Protein AF-A0A564Q487-F1 (afdb_monomer_lite)

pLDDT: mean 89.65, std 7.27, range [44.91, 96.0]

Secondary structure (DSSP, 8-state):
-------EEEET--SHHHHHHHHHHHHTTT--EEEEE---HHHHHHHHHT--HHHH-TTSHHHHHHHHHHHHHHHH--

Sequence (78 aa):
MGIKDVFAVGNKISHNEEEKFIEKGLSDVEIPLLGKIPFDQNLMKSDMEGESLLDAYPNSDIIKAIDEVRERLINYCR

Structure (mmCIF, N/CA/C/O backbone):
data_AF-A0A564Q487-F1
#
_entry.id   AF-A0A564Q487-F1
#
loop_
_atom_site.group_PDB
_atom_site.id
_atom_site.type_symbol
_atom_site.label_atom_id
_atom_site.label_alt_id
_atom_site.label_comp_id
_atom_site.label_asym_id
_atom_site.label_entity_id
_atom_site.label_seq_id
_atom_site.pdbx_PDB_ins_code
_atom_site.Cartn_x
_atom_site.Cartn_y
_atom_site.Cartn_z
_atom_site.occupancy
_atom_site.B_iso_or_equiv
_atom_site.auth_seq_id
_atom_site.auth_comp_id
_atom_site.auth_asym_id
_atom_site.auth_atom_id
_atom_site.pdbx_PDB_model_num
ATOM 1 N N . MET A 1 1 ? -29.648 -1.357 4.807 1.00 44.91 1 MET A N 1
ATOM 2 C CA . MET A 1 1 ? -28.437 -2.201 4.892 1.00 44.91 1 MET A CA 1
ATOM 3 C C . MET A 1 1 ? -27.302 -1.375 4.318 1.00 44.91 1 MET A C 1
ATOM 5 O O . MET A 1 1 ? -27.429 -0.954 3.178 1.00 44.91 1 MET A O 1
ATOM 9 N N . GLY A 1 2 ? -26.325 -1.001 5.144 1.00 81.12 2 GLY A N 1
ATOM 10 C CA . GLY A 1 2 ? -25.269 -0.044 4.791 1.00 81.12 2 GLY A CA 1
ATOM 11 C C . GLY A 1 2 ? -23.908 -0.706 4.580 1.00 81.12 2 GLY A C 1
ATOM 12 O O . GLY A 1 2 ? -23.785 -1.926 4.703 1.00 81.12 2 GLY A O 1
ATOM 13 N N . ILE A 1 3 ? -22.903 0.116 4.277 1.00 81.25 3 ILE A N 1
ATOM 14 C CA . ILE A 1 3 ? -21.488 -0.274 4.250 1.00 81.25 3 ILE A CA 1
ATOM 15 C C . ILE A 1 3 ? -21.073 -0.630 5.681 1.00 81.25 3 ILE A C 1
ATOM 17 O O . ILE A 1 3 ? -21.348 0.141 6.599 1.00 81.25 3 ILE A O 1
ATOM 21 N N . LYS A 1 4 ? -20.482 -1.814 5.868 1.00 82.00 4 LYS A N 1
ATOM 22 C CA . LYS A 1 4 ? -20.079 -2.313 7.191 1.00 82.00 4 LYS A CA 1
ATOM 23 C C . LYS A 1 4 ? -18.649 -1.929 7.543 1.00 82.00 4 LYS A C 1
ATOM 25 O O . LYS A 1 4 ? -18.416 -1.481 8.656 1.00 82.00 4 LYS A O 1
ATOM 30 N N . ASP A 1 5 ? -17.747 -2.043 6.575 1.00 87.75 5 ASP A N 1
ATOM 31 C CA . ASP A 1 5 ? -16.317 -1.872 6.789 1.00 87.75 5 ASP A CA 1
ATOM 32 C C . ASP A 1 5 ? -15.749 -0.934 5.721 1.00 87.75 5 ASP A C 1
ATOM 34 O O . ASP A 1 5 ? -15.985 -1.117 4.523 1.00 87.75 5 ASP A O 1
ATOM 38 N N . VAL A 1 6 ? -15.025 0.095 6.165 1.00 90.94 6 VAL A N 1
ATOM 39 C CA . VAL A 1 6 ? -14.339 1.067 5.307 1.00 90.94 6 VAL A CA 1
ATOM 40 C C . VAL A 1 6 ? -12.880 1.111 5.723 1.00 90.94 6 VAL A C 1
ATOM 42 O O . VAL A 1 6 ? -12.567 1.251 6.901 1.00 90.94 6 VAL A O 1
ATOM 45 N N . PHE A 1 7 ? -11.995 1.020 4.738 1.00 93.31 7 PHE A N 1
ATOM 46 C CA . PHE A 1 7 ? -10.554 1.033 4.931 1.00 93.31 7 PHE A CA 1
ATOM 47 C C . PHE A 1 7 ? -9.908 2.025 3.972 1.00 93.31 7 PHE A C 1
ATOM 49 O O . PHE A 1 7 ? -10.398 2.234 2.859 1.00 93.31 7 PHE A O 1
ATOM 56 N N . ALA A 1 8 ? -8.777 2.590 4.379 1.00 94.31 8 ALA A N 1
ATOM 57 C CA . ALA A 1 8 ? -7.957 3.442 3.534 1.00 94.31 8 ALA A CA 1
ATOM 58 C C . ALA A 1 8 ? -6.700 2.709 3.049 1.00 94.31 8 ALA A C 1
ATOM 60 O O . ALA A 1 8 ? -6.094 1.920 3.776 1.00 94.31 8 ALA A O 1
ATOM 61 N N . VAL A 1 9 ? -6.278 3.024 1.823 1.00 94.94 9 VAL A N 1
ATOM 62 C CA . VAL A 1 9 ? -4.963 2.670 1.277 1.00 94.94 9 VAL A CA 1
ATOM 63 C C . VAL A 1 9 ? -4.305 3.960 0.810 1.00 94.94 9 VAL A C 1
ATOM 65 O O . VAL A 1 9 ? -4.842 4.673 -0.038 1.00 94.94 9 VAL A O 1
ATOM 68 N N . GLY A 1 10 ? -3.151 4.277 1.385 1.00 92.62 10 GLY A N 1
ATOM 69 C CA . GLY A 1 10 ? -2.400 5.483 1.066 1.00 92.62 10 GLY A CA 1
ATOM 70 C C . GLY A 1 10 ? -1.598 5.304 -0.218 1.00 92.62 10 GLY A C 1
ATOM 71 O O . GLY A 1 10 ? -0.539 4.687 -0.197 1.00 92.62 10 GLY A O 1
ATOM 72 N N . ASN A 1 11 ? -2.086 5.820 -1.342 1.00 91.94 11 ASN A N 1
ATOM 73 C CA . ASN A 1 11 ? -1.401 5.687 -2.629 1.00 91.94 11 ASN A CA 1
ATOM 74 C C . ASN A 1 11 ? -0.388 6.824 -2.869 1.00 91.94 11 ASN A C 1
ATOM 76 O O . ASN A 1 11 ? -0.682 7.977 -2.559 1.00 91.94 11 ASN A O 1
ATOM 80 N N . LYS A 1 12 ? 0.752 6.507 -3.499 1.00 88.19 12 LYS A N 1
ATOM 81 C CA . LYS A 1 12 ? 1.844 7.429 -3.871 1.00 88.19 12 LYS A CA 1
ATOM 82 C C . LYS A 1 12 ? 2.487 8.171 -2.690 1.00 88.19 12 LYS A C 1
ATOM 84 O O . LYS A 1 12 ? 2.906 9.311 -2.855 1.00 88.19 12 LYS A O 1
ATOM 89 N N . ILE A 1 13 ? 2.576 7.536 -1.521 1.00 84.81 13 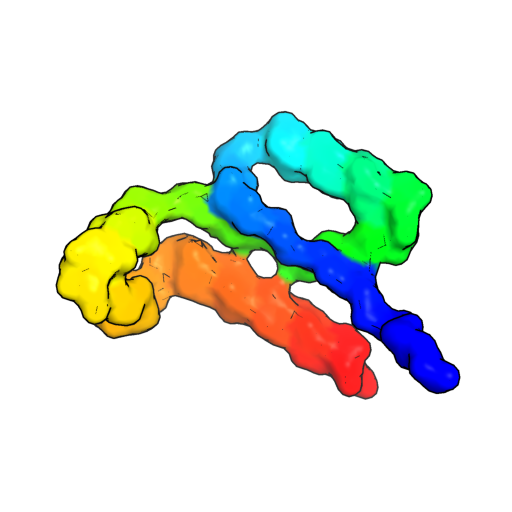ILE A N 1
ATOM 90 C CA . ILE A 1 13 ? 3.182 8.145 -0.326 1.00 84.81 13 ILE A CA 1
ATOM 91 C C . ILE A 1 13 ? 4.675 7.835 -0.303 1.00 84.81 13 ILE A C 1
ATOM 93 O O . ILE A 1 13 ? 5.063 6.682 -0.108 1.00 84.81 13 ILE A O 1
ATOM 97 N N . SER A 1 14 ? 5.506 8.862 -0.452 1.00 79.62 14 SER A N 1
ATOM 98 C CA . SER A 1 14 ? 6.969 8.698 -0.478 1.00 79.62 14 SER A CA 1
ATOM 99 C C . SER A 1 14 ? 7.689 9.415 0.659 1.00 79.62 14 SER A C 1
ATOM 101 O O . SER A 1 14 ? 8.872 9.160 0.882 1.00 79.62 14 SER A O 1
ATOM 103 N N . HIS A 1 15 ? 6.993 10.282 1.398 1.00 85.06 15 HIS A N 1
ATOM 104 C CA . HIS A 1 15 ? 7.588 11.078 2.468 1.00 85.06 15 HIS A CA 1
ATOM 105 C C . HIS A 1 15 ? 6.824 10.916 3.783 1.00 85.06 15 HIS A C 1
ATOM 107 O O . HIS A 1 15 ? 5.596 10.869 3.816 1.00 85.06 15 HIS A O 1
ATOM 113 N N . ASN A 1 16 ? 7.561 10.917 4.897 1.00 83.81 16 ASN A N 1
ATOM 114 C CA . ASN A 1 16 ? 6.986 10.792 6.242 1.00 83.81 16 ASN A CA 1
ATOM 115 C C . ASN A 1 16 ? 5.989 11.917 6.588 1.00 83.81 16 ASN A C 1
ATOM 117 O O . ASN A 1 16 ? 5.151 11.748 7.469 1.00 83.81 16 ASN A O 1
ATOM 121 N N . GLU A 1 17 ? 6.090 13.085 5.948 1.00 87.94 17 GLU A N 1
ATOM 122 C CA . GLU A 1 17 ? 5.152 14.196 6.167 1.00 87.94 17 GLU A CA 1
ATOM 123 C C . GLU A 1 17 ? 3.778 13.921 5.545 1.00 87.94 17 GLU A C 1
ATOM 125 O O . GLU A 1 17 ? 2.757 14.168 6.187 1.00 87.94 17 GLU A O 1
ATOM 130 N N . GLU A 1 18 ? 3.754 13.349 4.338 1.00 86.88 18 GLU A N 1
ATOM 131 C CA . GLU A 1 18 ? 2.530 12.918 3.650 1.00 86.88 18 GLU A CA 1
ATOM 132 C C . G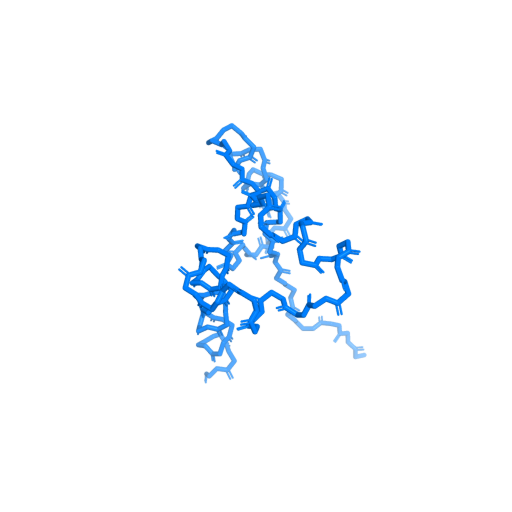LU A 1 18 ? 1.826 11.817 4.451 1.00 86.88 18 GLU A C 1
ATOM 134 O O . GLU A 1 18 ? 0.612 11.865 4.644 1.00 86.88 18 GLU A O 1
ATOM 139 N N . GLU A 1 19 ? 2.601 10.865 4.977 1.00 86.44 19 GLU A N 1
ATOM 140 C CA . GLU A 1 19 ? 2.093 9.794 5.835 1.00 86.44 19 GLU A CA 1
ATOM 141 C C . GLU A 1 19 ? 1.402 10.356 7.079 1.00 86.44 19 GLU A C 1
ATOM 143 O O . GLU A 1 19 ? 0.224 10.086 7.299 1.00 86.44 19 GLU A O 1
ATOM 148 N N . LYS A 1 20 ? 2.082 11.224 7.836 1.00 89.69 20 LYS A N 1
ATOM 149 C CA . LYS A 1 20 ? 1.510 11.847 9.040 1.00 89.69 20 LYS A CA 1
ATOM 150 C C . LYS A 1 20 ? 0.258 12.666 8.744 1.00 89.69 20 LYS A C 1
ATOM 152 O O . LYS A 1 20 ? -0.664 12.699 9.558 1.00 89.69 20 LYS A O 1
ATOM 157 N N . PHE A 1 21 ? 0.229 13.357 7.605 1.00 91.25 21 PHE A N 1
ATOM 158 C CA . PHE A 1 21 ? -0.937 14.129 7.184 1.00 91.25 21 PHE A CA 1
ATOM 159 C C . PHE A 1 21 ? -2.150 13.220 6.946 1.00 91.25 21 PHE A C 1
ATOM 161 O O . PHE A 1 21 ? -3.244 13.515 7.431 1.00 91.25 21 PHE A O 1
ATOM 168 N N . ILE A 1 22 ? -1.945 12.095 6.258 1.00 91.25 22 ILE A N 1
ATOM 169 C CA . ILE A 1 22 ? -2.999 11.123 5.955 1.00 91.25 22 ILE A CA 1
ATOM 170 C C . ILE A 1 22 ? -3.447 10.385 7.220 1.00 91.25 22 ILE A C 1
ATOM 172 O O . ILE A 1 22 ? -4.646 10.300 7.471 1.00 91.25 22 ILE A O 1
ATOM 176 N N . GLU A 1 23 ? -2.517 9.915 8.054 1.00 89.69 23 GLU A N 1
ATOM 177 C CA . GLU A 1 23 ? -2.833 9.249 9.325 1.00 89.69 23 GLU A CA 1
ATOM 178 C C . GLU A 1 23 ? -3.677 10.137 10.241 1.00 89.69 23 GLU A C 1
ATOM 180 O O . GLU A 1 23 ? -4.656 9.674 10.831 1.00 89.69 23 GLU A O 1
ATOM 185 N N . LYS A 1 24 ? -3.342 11.430 10.320 1.00 91.62 24 LYS A N 1
ATOM 186 C CA . LYS A 1 24 ? -4.124 12.397 11.091 1.00 91.62 24 LYS A CA 1
ATOM 187 C C . LYS A 1 24 ? -5.545 12.529 10.542 1.00 91.62 24 LYS A C 1
ATOM 189 O O . LYS A 1 24 ? -6.496 12.401 11.304 1.00 91.62 24 LYS A O 1
ATOM 194 N N . GLY A 1 25 ? -5.692 12.734 9.231 1.00 91.94 25 GLY A N 1
ATOM 195 C CA . GLY A 1 25 ? -7.009 12.885 8.608 1.00 91.94 25 GLY A CA 1
ATOM 196 C C . GLY A 1 25 ? -7.890 11.638 8.731 1.00 91.94 25 GLY A C 1
ATOM 197 O O . GLY A 1 25 ? -9.099 11.760 8.887 1.00 91.94 25 GLY A O 1
ATOM 198 N N . LEU A 1 26 ? -7.292 10.444 8.698 1.00 92.56 26 LEU A N 1
ATOM 199 C CA . LEU A 1 26 ? -7.999 9.171 8.861 1.00 92.56 26 LEU A CA 1
ATOM 200 C C . LEU A 1 26 ? -8.400 8.890 10.313 1.00 92.56 26 LEU A C 1
ATOM 202 O O . LEU A 1 26 ? -9.472 8.335 10.552 1.00 92.56 26 LEU A O 1
ATOM 206 N N . SER A 1 27 ? -7.576 9.317 11.272 1.00 89.19 27 SER A N 1
ATOM 207 C CA . SER A 1 27 ? -7.882 9.203 12.703 1.00 89.19 27 SER A CA 1
ATOM 208 C C . SER A 1 27 ? -9.122 10.015 13.081 1.00 89.19 27 SER A C 1
ATOM 210 O O . SER A 1 27 ? -9.944 9.538 13.857 1.00 89.19 27 SER A O 1
ATOM 212 N N . ASP A 1 28 ? -9.302 11.198 12.483 1.00 91.12 28 ASP A N 1
ATOM 213 C CA . ASP A 1 28 ? -10.453 12.077 12.742 1.00 91.12 28 ASP A CA 1
ATOM 214 C C . ASP A 1 28 ? -11.798 11.467 12.293 1.00 91.12 28 ASP A C 1
ATOM 216 O O . ASP A 1 28 ? -12.857 11.891 12.758 1.00 91.12 28 ASP A O 1
ATOM 220 N N . VAL A 1 29 ? -11.769 10.477 11.394 1.00 90.94 29 VAL A N 1
ATOM 221 C CA . VAL A 1 29 ? -12.959 9.803 10.843 1.00 90.94 29 VAL A CA 1
ATOM 222 C C . VAL A 1 29 ? -13.022 8.312 11.184 1.00 90.94 29 VAL A C 1
ATOM 224 O O . VAL A 1 29 ? -13.851 7.598 10.626 1.00 90.94 29 VAL A O 1
ATOM 227 N N . GLU A 1 30 ? -12.155 7.844 12.088 1.00 90.69 30 GLU A N 1
ATOM 228 C CA . GLU A 1 30 ? -12.081 6.450 12.553 1.00 90.69 30 GLU A CA 1
ATOM 229 C C . GLU A 1 30 ? -11.894 5.416 11.422 1.00 90.69 30 GLU A C 1
ATOM 231 O O . GLU A 1 30 ? -12.303 4.260 11.544 1.00 90.69 30 GLU A O 1
ATOM 236 N N . ILE A 1 31 ? -11.250 5.805 10.312 1.00 92.38 31 ILE A N 1
ATOM 237 C CA . ILE A 1 31 ? -10.981 4.895 9.190 1.00 92.38 31 ILE A CA 1
ATOM 238 C C . ILE A 1 31 ? -9.573 4.297 9.338 1.00 92.38 31 ILE A C 1
ATOM 240 O O . ILE A 1 31 ? -8.586 5.032 9.285 1.00 92.38 31 ILE A O 1
ATOM 244 N N . PRO A 1 32 ? -9.428 2.967 9.460 1.00 91.38 32 PRO A N 1
ATOM 245 C CA . PRO A 1 32 ? -8.120 2.325 9.525 1.00 91.38 32 PRO A CA 1
ATOM 246 C C . PRO A 1 32 ? -7.360 2.414 8.192 1.00 91.38 32 PRO A C 1
ATOM 248 O O . PRO A 1 32 ? -7.891 2.110 7.119 1.00 91.38 32 PRO A O 1
ATOM 251 N N . LEU A 1 33 ? -6.076 2.773 8.271 1.00 92.44 33 LEU A N 1
ATOM 252 C CA . LEU A 1 33 ? -5.135 2.712 7.152 1.00 92.44 33 LEU A CA 1
ATOM 253 C C . LEU A 1 33 ? -4.558 1.294 7.038 1.00 92.44 33 LEU A C 1
ATOM 255 O O . LEU A 1 33 ? -3.801 0.853 7.902 1.00 92.44 33 LEU A O 1
ATOM 259 N N . LEU A 1 34 ? -4.884 0.576 5.961 1.00 93.75 34 LEU A N 1
ATOM 260 C CA . LEU A 1 34 ? -4.363 -0.775 5.730 1.00 93.75 34 LEU A CA 1
ATOM 261 C C . LEU A 1 34 ? -2.895 -0.767 5.3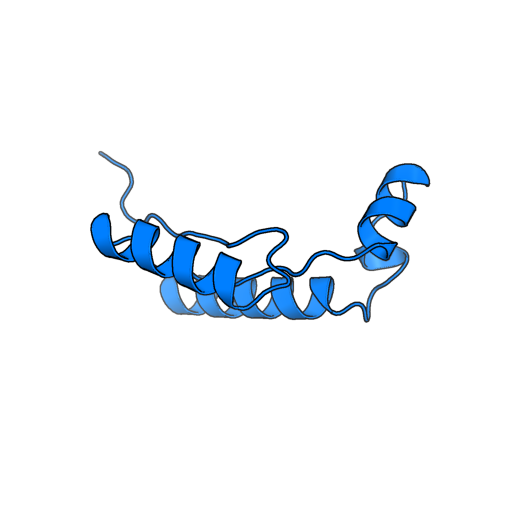28 1.00 93.75 34 LEU A C 1
ATOM 263 O O . LEU A 1 34 ? -2.166 -1.691 5.666 1.00 93.75 34 LEU A O 1
ATOM 267 N N . GLY A 1 35 ? -2.431 0.266 4.640 1.00 92.38 35 GLY A N 1
ATOM 268 C CA . GLY A 1 35 ? -1.035 0.383 4.250 1.00 92.38 35 GLY A CA 1
ATOM 269 C C . GLY A 1 35 ? -0.820 1.497 3.245 1.00 92.38 35 GLY A C 1
ATOM 270 O O . GLY A 1 35 ? -1.748 2.235 2.900 1.00 92.38 35 GLY A O 1
ATOM 271 N N . LYS A 1 36 ? 0.426 1.604 2.789 1.00 92.56 36 LYS A N 1
ATOM 272 C CA . LYS A 1 36 ? 0.873 2.634 1.859 1.00 92.56 36 LYS A CA 1
ATOM 273 C C . LYS A 1 36 ? 1.559 2.012 0.656 1.00 92.56 36 LYS A C 1
ATOM 275 O O . LYS A 1 36 ? 2.306 1.052 0.800 1.00 92.56 36 LYS A O 1
ATOM 280 N N . ILE A 1 37 ? 1.309 2.589 -0.508 1.00 93.00 37 ILE A N 1
ATOM 281 C CA . ILE A 1 37 ? 1.956 2.231 -1.764 1.00 93.00 37 ILE A CA 1
ATOM 282 C C . ILE A 1 37 ? 2.857 3.412 -2.141 1.00 93.00 37 ILE A C 1
ATOM 284 O O . ILE A 1 37 ? 2.345 4.532 -2.263 1.00 93.00 37 ILE A O 1
ATOM 288 N N . PRO A 1 38 ? 4.178 3.210 -2.286 1.00 90.38 38 PRO A N 1
ATOM 289 C CA . PRO A 1 38 ? 5.095 4.293 -2.615 1.00 90.38 38 PRO A CA 1
ATOM 290 C C . PRO A 1 38 ? 4.905 4.778 -4.053 1.00 90.38 38 PRO A C 1
ATOM 292 O O . PRO A 1 38 ? 4.334 4.087 -4.899 1.00 90.38 38 PRO A O 1
ATOM 295 N N . PHE A 1 39 ? 5.412 5.973 -4.353 1.00 88.31 39 PHE A N 1
ATOM 296 C CA . PHE A 1 39 ? 5.600 6.377 -5.744 1.00 88.31 39 PHE A CA 1
ATOM 297 C C . PHE A 1 39 ? 6.708 5.533 -6.391 1.00 88.31 39 PHE A C 1
ATOM 299 O O . PHE A 1 39 ? 7.801 5.425 -5.837 1.00 88.31 39 PHE A O 1
ATOM 306 N N . ASP A 1 40 ? 6.453 5.001 -7.587 1.00 87.69 40 ASP A N 1
ATOM 307 C CA . ASP A 1 40 ? 7.433 4.243 -8.369 1.00 87.69 40 ASP A CA 1
ATOM 308 C C . ASP A 1 40 ? 7.402 4.694 -9.832 1.00 87.69 40 ASP A C 1
ATOM 310 O O . ASP A 1 40 ? 6.349 4.772 -10.470 1.00 87.69 40 ASP A O 1
ATOM 314 N N . GLN A 1 41 ? 8.580 4.987 -10.375 1.00 90.12 41 GLN A N 1
ATOM 315 C CA . GLN A 1 41 ? 8.732 5.360 -11.778 1.00 90.12 41 GLN A CA 1
ATOM 316 C C . GLN A 1 41 ? 8.511 4.176 -12.725 1.00 90.12 41 GLN A C 1
ATOM 318 O O . GLN A 1 41 ? 8.126 4.391 -13.871 1.00 90.12 41 GLN A O 1
ATOM 323 N N . ASN A 1 42 ? 8.747 2.946 -12.270 1.00 90.81 42 ASN A N 1
ATOM 324 C CA . ASN A 1 42 ? 8.550 1.737 -13.064 1.00 90.81 42 ASN A CA 1
ATOM 325 C C . ASN A 1 42 ? 7.070 1.495 -13.361 1.00 90.81 42 ASN A C 1
ATOM 327 O O . ASN A 1 42 ? 6.750 1.125 -14.483 1.00 90.81 42 ASN A O 1
ATOM 331 N N . LEU A 1 43 ? 6.174 1.814 -12.418 1.00 89.94 43 LEU A N 1
ATOM 332 C CA . LEU A 1 43 ? 4.727 1.813 -12.664 1.00 89.94 43 LEU A CA 1
ATOM 333 C C . LEU A 1 43 ? 4.348 2.796 -13.773 1.00 89.94 43 LEU A C 1
ATOM 335 O O . LEU A 1 43 ? 3.594 2.465 -14.679 1.00 89.94 43 LEU A O 1
ATOM 339 N N . MET A 1 44 ? 4.919 4.000 -13.741 1.00 89.50 44 MET A N 1
ATOM 340 C CA . MET A 1 44 ? 4.636 4.998 -14.770 1.00 89.50 44 MET A CA 1
ATOM 341 C C . MET A 1 44 ? 5.127 4.547 -16.154 1.00 89.50 44 MET A C 1
ATOM 343 O O . MET A 1 44 ? 4.465 4.811 -17.152 1.00 89.50 44 MET A O 1
ATOM 347 N N . LYS A 1 45 ? 6.274 3.861 -16.217 1.00 92.19 45 LYS A N 1
ATOM 348 C CA . LYS A 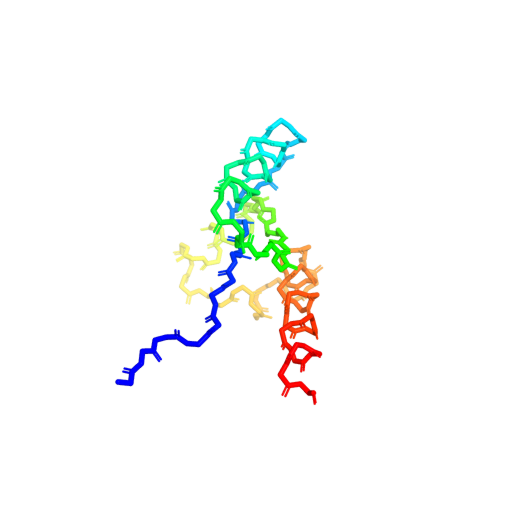1 45 ? 6.808 3.297 -17.464 1.00 92.19 45 LYS A CA 1
ATOM 349 C C . LYS A 1 45 ? 5.959 2.138 -17.977 1.00 92.19 45 LYS A C 1
ATOM 351 O O . LYS A 1 45 ? 5.590 2.166 -19.144 1.00 92.19 45 LYS A O 1
ATOM 356 N N . SER A 1 46 ? 5.603 1.182 -17.117 1.00 92.19 46 SER A N 1
ATOM 357 C CA . SER A 1 46 ? 4.778 0.035 -17.510 1.00 92.19 46 SER A CA 1
ATOM 358 C C . SER A 1 46 ? 3.411 0.488 -18.030 1.00 92.19 46 SER A C 1
ATOM 360 O O . SER A 1 46 ? 2.974 0.037 -19.085 1.00 92.19 46 SER A O 1
ATOM 362 N N . ASP A 1 47 ? 2.794 1.478 -17.370 1.00 89.62 47 ASP A N 1
ATOM 363 C CA . ASP A 1 47 ? 1.539 2.085 -17.827 1.00 89.62 47 ASP A CA 1
ATOM 364 C C . ASP A 1 47 ? 1.679 2.730 -19.220 1.00 89.62 47 ASP A C 1
ATOM 366 O O . ASP A 1 47 ? 0.773 2.621 -20.047 1.00 89.62 47 ASP A O 1
ATOM 370 N N . MET A 1 48 ? 2.809 3.394 -19.502 1.00 93.88 48 MET A N 1
ATOM 371 C CA . MET A 1 48 ? 3.088 3.988 -20.819 1.00 93.88 48 MET A CA 1
ATOM 372 C C . MET A 1 48 ? 3.324 2.938 -21.909 1.00 93.88 48 MET A C 1
ATOM 374 O O . MET A 1 48 ? 2.963 3.169 -23.063 1.00 93.88 48 MET A O 1
ATOM 378 N N . GLU A 1 49 ? 3.938 1.811 -21.558 1.00 94.81 49 GLU A N 1
ATOM 379 C CA . GLU A 1 49 ? 4.240 0.705 -22.473 1.00 94.81 49 GLU A CA 1
ATOM 380 C C . GLU A 1 49 ? 3.033 -0.226 -22.685 1.00 94.81 49 GLU A C 1
ATOM 382 O O . GLU A 1 49 ? 3.036 -1.050 -23.598 1.00 94.81 49 GLU A O 1
ATOM 387 N N . GLY A 1 50 ? 1.959 -0.049 -21.905 1.00 94.56 50 GLY A N 1
ATOM 388 C CA . GLY A 1 50 ? 0.778 -0.911 -21.944 1.00 94.56 50 GLY A CA 1
ATOM 389 C C . GLY A 1 50 ? 1.033 -2.291 -21.335 1.00 94.56 50 GLY A C 1
ATOM 390 O O . GLY A 1 50 ? 0.295 -3.235 -21.623 1.00 94.56 50 GLY A O 1
ATOM 391 N N . GLU A 1 51 ? 2.070 -2.408 -20.507 1.00 94.31 51 GLU A N 1
ATOM 392 C CA . GLU A 1 51 ? 2.465 -3.638 -19.834 1.00 94.31 51 GLU A CA 1
ATOM 393 C C . GLU A 1 51 ? 2.031 -3.614 -18.365 1.00 94.31 51 GLU A C 1
ATOM 395 O O . GLU A 1 51 ? 2.037 -2.584 -17.689 1.00 94.31 51 GLU A O 1
ATOM 400 N N . SER A 1 52 ? 1.648 -4.776 -17.843 1.00 91.94 52 SER A N 1
ATOM 401 C CA . SER A 1 52 ? 1.325 -4.920 -16.426 1.00 91.94 52 SER A CA 1
ATOM 402 C C . SER A 1 52 ? 2.586 -4.758 -15.579 1.00 91.94 52 SER A C 1
ATOM 404 O O . SER A 1 52 ? 3.597 -5.416 -15.831 1.00 91.94 52 SER A O 1
ATOM 406 N N . LEU A 1 53 ? 2.509 -3.965 -14.504 1.00 91.31 53 LEU A N 1
ATOM 407 C CA . LEU A 1 53 ? 3.598 -3.851 -13.526 1.00 91.31 53 LEU A CA 1
ATOM 408 C C . LEU A 1 53 ? 3.994 -5.220 -12.940 1.00 91.31 53 LEU A C 1
ATOM 410 O O . LEU A 1 53 ? 5.168 -5.446 -12.652 1.00 91.31 53 LEU A O 1
ATOM 414 N N . LEU A 1 54 ? 3.027 -6.133 -12.786 1.00 92.06 54 LEU A N 1
ATOM 415 C CA . LEU A 1 54 ? 3.266 -7.489 -12.281 1.00 92.06 54 LEU A CA 1
ATOM 416 C C . LEU A 1 54 ? 4.155 -8.308 -13.222 1.00 92.06 54 LEU A C 1
ATOM 418 O O . LEU A 1 54 ? 4.914 -9.149 -12.750 1.00 92.06 54 LEU A O 1
ATOM 422 N N . ASP A 1 55 ? 4.070 -8.047 -14.526 1.00 92.25 55 ASP A N 1
ATOM 423 C CA . ASP A 1 55 ? 4.828 -8.771 -15.545 1.00 92.25 55 ASP A CA 1
ATOM 424 C C . ASP A 1 55 ? 6.186 -8.098 -15.795 1.00 92.25 55 ASP A C 1
ATOM 426 O O . ASP A 1 55 ? 7.219 -8.767 -15.821 1.00 92.25 55 ASP A O 1
ATOM 430 N N . ALA A 1 56 ? 6.200 -6.766 -15.912 1.00 91.94 56 ALA A N 1
ATOM 431 C CA . ALA A 1 56 ? 7.400 -5.991 -16.222 1.00 91.94 56 ALA A CA 1
ATOM 432 C C . ALA A 1 56 ? 8.351 -5.832 -15.017 1.00 91.94 56 ALA A C 1
ATOM 434 O O . ALA A 1 56 ? 9.574 -5.860 -15.173 1.00 91.94 56 ALA 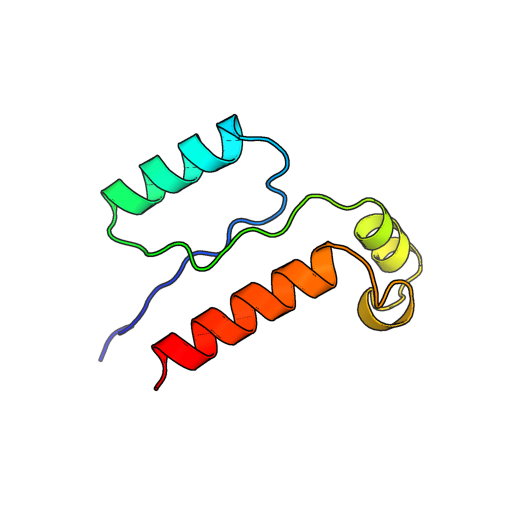A O 1
ATOM 435 N N . TYR A 1 57 ? 7.811 -5.687 -13.799 1.00 91.19 57 TYR A N 1
ATOM 436 C CA . TYR A 1 57 ? 8.591 -5.433 -12.580 1.00 91.19 57 TYR A CA 1
ATOM 437 C C . TYR A 1 57 ? 8.059 -6.214 -11.358 1.00 91.19 57 TYR A C 1
ATOM 439 O O . TYR A 1 57 ? 7.714 -5.611 -10.331 1.00 91.19 57 TYR A O 1
ATOM 447 N N . PRO A 1 58 ? 8.063 -7.562 -11.405 1.00 91.12 58 PRO A N 1
ATOM 448 C CA . PRO A 1 58 ? 7.471 -8.420 -10.369 1.00 91.12 58 PRO A CA 1
ATOM 449 C C . PRO A 1 58 ? 8.096 -8.249 -8.977 1.00 91.12 58 PRO A C 1
ATOM 451 O O . PRO A 1 58 ? 7.463 -8.548 -7.971 1.00 91.12 58 PRO A O 1
ATOM 454 N N . ASN A 1 59 ? 9.339 -7.765 -8.902 1.00 90.00 59 ASN A N 1
ATOM 455 C CA . ASN A 1 59 ? 10.078 -7.588 -7.647 1.00 90.00 59 ASN A CA 1
ATOM 456 C C . ASN A 1 59 ? 10.124 -6.128 -7.158 1.00 90.00 59 ASN A C 1
ATOM 458 O O . ASN A 1 59 ? 10.903 -5.820 -6.250 1.00 90.00 59 ASN A O 1
ATOM 462 N N . SER A 1 60 ? 9.349 -5.227 -7.775 1.00 90.75 60 SER A N 1
ATOM 463 C CA . SER A 1 60 ? 9.291 -3.820 -7.364 1.00 90.75 60 SER A CA 1
ATOM 464 C C . SER A 1 60 ? 8.717 -3.665 -5.955 1.00 90.75 60 SER A C 1
ATOM 466 O O . SER A 1 60 ? 7.963 -4.507 -5.458 1.00 90.75 60 SER A O 1
ATOM 468 N N . ASP A 1 61 ? 9.070 -2.564 -5.298 1.00 90.25 61 ASP A N 1
ATOM 469 C CA . ASP A 1 61 ? 8.610 -2.298 -3.935 1.00 90.25 61 ASP A CA 1
ATOM 470 C C . ASP A 1 61 ? 7.101 -2.018 -3.876 1.00 90.25 61 ASP A C 1
ATOM 472 O O . ASP A 1 61 ? 6.472 -2.294 -2.856 1.00 90.25 61 ASP A O 1
ATOM 476 N N . ILE A 1 62 ? 6.491 -1.576 -4.986 1.00 91.94 62 ILE A N 1
ATOM 477 C CA . ILE A 1 62 ? 5.030 -1.496 -5.109 1.00 91.94 62 ILE A CA 1
ATOM 478 C C . ILE A 1 62 ? 4.382 -2.876 -4.997 1.00 91.94 62 ILE A C 1
ATOM 480 O O . ILE A 1 62 ? 3.395 -2.998 -4.276 1.00 91.94 62 ILE A O 1
ATOM 484 N N . ILE A 1 63 ? 4.911 -3.910 -5.665 1.00 93.38 63 ILE A N 1
ATOM 485 C CA . ILE A 1 63 ? 4.312 -5.253 -5.592 1.00 93.38 63 ILE A CA 1
ATOM 486 C C . ILE A 1 63 ? 4.342 -5.768 -4.152 1.00 93.38 63 ILE A C 1
ATOM 488 O O . ILE A 1 63 ? 3.314 -6.210 -3.642 1.00 93.38 63 ILE A O 1
ATOM 492 N N . LYS A 1 64 ? 5.474 -5.602 -3.457 1.00 92.56 64 LYS A N 1
ATOM 493 C CA . LYS A 1 64 ? 5.588 -5.968 -2.035 1.00 92.56 64 LYS A CA 1
ATOM 494 C C . LYS A 1 64 ? 4.580 -5.206 -1.170 1.00 92.56 64 LYS A C 1
ATOM 496 O O . LYS A 1 64 ? 3.898 -5.811 -0.351 1.00 92.56 64 LYS A O 1
ATOM 501 N N . ALA A 1 65 ? 4.448 -3.895 -1.374 1.00 93.62 65 ALA A N 1
ATOM 502 C CA . ALA A 1 65 ? 3.505 -3.068 -0.625 1.00 93.62 65 ALA A CA 1
ATOM 503 C C . ALA A 1 65 ? 2.038 -3.471 -0.867 1.00 93.62 65 ALA A C 1
ATOM 505 O O . ALA A 1 65 ? 1.231 -3.483 0.064 1.00 93.62 65 ALA A O 1
ATOM 506 N N . ILE A 1 66 ? 1.685 -3.832 -2.104 1.00 94.06 66 ILE A N 1
ATOM 507 C CA . ILE A 1 66 ? 0.350 -4.336 -2.450 1.00 94.06 66 ILE A CA 1
ATOM 508 C C . ILE A 1 66 ? 0.085 -5.677 -1.761 1.00 94.06 66 ILE A C 1
ATOM 510 O O . ILE A 1 66 ? -0.997 -5.862 -1.199 1.00 94.06 66 ILE A O 1
ATOM 514 N N . ASP A 1 67 ? 1.059 -6.588 -1.755 1.00 94.88 67 ASP A N 1
ATOM 515 C CA . ASP A 1 67 ? 0.934 -7.874 -1.065 1.00 94.88 67 ASP A CA 1
ATOM 516 C C . ASP A 1 67 ? 0.764 -7.693 0.451 1.00 94.88 67 ASP A C 1
ATOM 518 O O . ASP A 1 67 ? -0.091 -8.336 1.059 1.00 94.88 67 ASP A O 1
ATOM 522 N N . GLU A 1 68 ? 1.483 -6.757 1.072 1.00 95.06 68 GLU A N 1
ATOM 523 C CA . GLU A 1 68 ? 1.290 -6.428 2.490 1.00 95.06 68 GLU A CA 1
ATOM 524 C C . GLU A 1 68 ? -0.122 -5.894 2.784 1.00 95.06 68 GLU A C 1
ATOM 526 O O . GLU A 1 68 ? -0.745 -6.291 3.775 1.00 95.06 68 GLU A O 1
ATOM 531 N N . VAL A 1 69 ? -0.656 -5.017 1.925 1.00 95.69 69 VAL A N 1
ATOM 532 C CA . VAL A 1 69 ? -2.039 -4.518 2.037 1.00 95.69 69 VAL A CA 1
ATOM 533 C C . VAL A 1 69 ? -3.040 -5.663 1.884 1.00 95.69 69 VAL A C 1
ATOM 535 O O . VAL A 1 69 ? -3.995 -5.750 2.660 1.00 95.69 69 VAL A O 1
ATOM 538 N N . ARG A 1 70 ? -2.814 -6.562 0.920 1.00 95.00 70 ARG A N 1
ATOM 539 C CA . ARG A 1 70 ? -3.646 -7.747 0.687 1.00 95.00 70 ARG A CA 1
ATOM 540 C C . ARG A 1 70 ? -3.691 -8.646 1.919 1.00 95.00 70 ARG A C 1
ATOM 542 O O . ARG A 1 70 ? -4.783 -9.020 2.343 1.00 95.00 70 ARG A O 1
ATOM 549 N N . GLU A 1 71 ? -2.544 -8.975 2.506 1.00 96.00 71 GLU A N 1
ATOM 550 C CA . GLU A 1 71 ? -2.481 -9.835 3.693 1.00 96.00 71 GLU A CA 1
ATOM 551 C C . GLU A 1 71 ? -3.201 -9.204 4.888 1.00 96.00 71 GLU A C 1
ATOM 553 O O . GLU A 1 71 ? -3.963 -9.873 5.589 1.00 96.00 71 GLU A O 1
ATOM 558 N N . ARG A 1 72 ? -3.038 -7.892 5.097 1.00 94.88 72 ARG A N 1
ATOM 559 C CA . ARG A 1 72 ? -3.773 -7.170 6.146 1.00 94.88 72 ARG A CA 1
ATOM 560 C C . ARG A 1 72 ? -5.278 -7.225 5.909 1.00 94.88 72 ARG A C 1
ATOM 562 O O . ARG A 1 72 ? -6.010 -7.549 6.838 1.00 94.88 72 ARG A O 1
ATOM 569 N N . LEU A 1 73 ? -5.737 -6.982 4.681 1.00 93.94 73 LEU A N 1
ATOM 570 C CA . LEU A 1 73 ? -7.158 -7.053 4.333 1.00 93.94 73 LEU A CA 1
ATOM 571 C C . LEU A 1 73 ? -7.742 -8.452 4.584 1.00 93.94 73 LEU A C 1
ATOM 573 O O . LEU A 1 73 ? -8.798 -8.573 5.198 1.00 93.94 73 LEU A O 1
ATOM 577 N N . ILE A 1 74 ? -7.044 -9.511 4.163 1.00 94.12 74 ILE A N 1
ATOM 578 C CA . ILE A 1 74 ? -7.480 -10.899 4.385 1.00 94.12 74 ILE A CA 1
ATOM 579 C C . ILE A 1 74 ? -7.594 -11.204 5.882 1.00 94.12 74 ILE A C 1
ATOM 581 O O . ILE A 1 74 ? -8.549 -11.859 6.300 1.00 94.12 74 ILE A O 1
ATOM 585 N N . ASN A 1 75 ? -6.651 -10.717 6.692 1.00 91.88 75 ASN A N 1
ATOM 586 C CA . ASN A 1 75 ? -6.676 -10.903 8.141 1.00 91.88 75 ASN A CA 1
ATOM 587 C C . ASN A 1 75 ? -7.801 -10.118 8.833 1.00 91.88 75 ASN A C 1
ATOM 589 O O . ASN A 1 75 ? -8.264 -10.561 9.876 1.00 91.88 75 ASN A O 1
ATOM 593 N N . TYR A 1 76 ? -8.272 -9.006 8.260 1.00 85.62 76 TYR A N 1
ATOM 594 C CA . TYR A 1 76 ? -9.453 -8.286 8.755 1.00 85.62 76 TYR A CA 1
ATOM 595 C C . TYR A 1 76 ? -10.776 -8.997 8.442 1.00 85.62 76 TYR A C 1
ATOM 597 O O . TYR A 1 76 ? -11.751 -8.823 9.166 1.00 85.62 76 TYR A O 1
ATOM 605 N N . CYS A 1 77 ? -10.835 -9.776 7.359 1.00 70.06 77 CYS A N 1
ATOM 606 C CA . CYS A 1 77 ? -12.040 -10.510 6.964 1.00 70.06 77 CYS A CA 1
ATOM 607 C C . CYS A 1 77 ? -12.184 -11.889 7.636 1.00 70.06 77 CYS A C 1
ATOM 609 O O . CYS A 1 77 ? -13.173 -12.577 7.370 1.00 70.06 77 CYS A O 1
ATOM 611 N N . ARG A 1 78 ? -11.201 -12.316 8.435 1.00 63.09 78 ARG A N 1
ATOM 612 C CA . ARG A 1 78 ? -11.208 -13.582 9.183 1.00 63.09 78 ARG A CA 1
ATOM 613 C C . ARG A 1 78 ? -11.737 -13.395 10.596 1.00 63.09 78 ARG A C 1
ATOM 615 O O . ARG A 1 78 ? -12.479 -14.302 11.030 1.00 63.09 78 ARG A O 1
#

Foldseek 3Di:
DDDDAAADEAEQDDDPVSVVVVVVVCVVVVHYYLFYAHDDV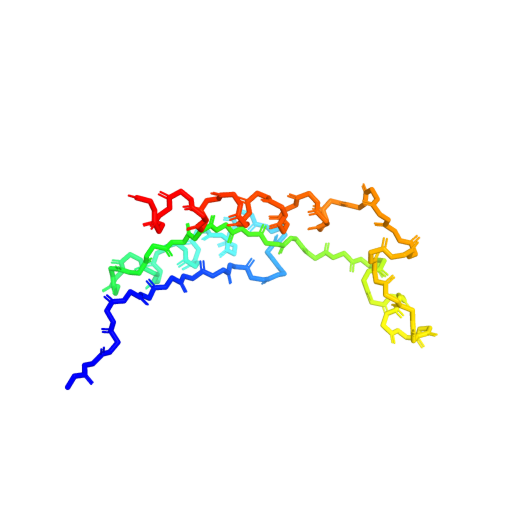LCVVCVVVVHDCCVRPVPDVRVVRVVSSVVSVVVVVD

Radius of gyration: 14.57 Å; chains: 1; bounding box: 38×28×35 Å